Protein AF-A0A7S4JTQ9-F1 (afdb_monomer_lite)

Foldseek 3Di:
DDDDDDPVDQDDDPVVVVVVCVVVVVVVVVVVVVVVLVVVLCVLLPDQEEEEALVDPSNVSSQVSNCVVVVDHGHYHHPYDDHDDLQLDDPPCNSCPPPPDPPDDPPPPPDSPD

Sequence (114 aa):
MNRSSNAQGAPQLWDDVVHERVLSGRTAETHREVQLATVDMHLLSLCDVFVGKFTSNFFRTAYAVHAARCDCAAPFVSLDAPWCSDYGMRAGSNYRFPVRDSSTEIPNDNKFWC

pLDDT: mean 75.86, std 19.12, range [38.22, 97.69]

Structure (mmCIF, N/CA/C/O backbone):
data_AF-A0A7S4JTQ9-F1
#
_entry.id   AF-A0A7S4JTQ9-F1
#
loop_
_atom_site.group_PDB
_atom_site.id
_atom_site.type_symbol
_atom_site.label_atom_id
_atom_site.label_alt_id
_atom_site.label_comp_id
_atom_site.label_asym_id
_atom_site.label_entity_id
_atom_site.label_seq_id
_atom_site.pdbx_PDB_ins_code
_atom_site.Cartn_x
_atom_site.Cartn_y
_atom_site.Cartn_z
_atom_site.occupancy
_atom_site.B_iso_or_equiv
_atom_site.auth_seq_id
_atom_site.auth_comp_id
_atom_site.auth_asym_id
_atom_site.auth_atom_id
_atom_site.pdbx_PDB_model_num
ATOM 1 N N . MET A 1 1 ? -4.100 0.976 37.063 1.00 38.22 1 MET A N 1
ATOM 2 C CA . MET A 1 1 ? -2.754 1.211 36.497 1.00 38.22 1 MET A CA 1
ATOM 3 C C . MET A 1 1 ? -2.896 2.257 35.401 1.00 38.22 1 MET A C 1
ATOM 5 O O . MET A 1 1 ? -3.447 1.943 34.358 1.00 38.22 1 MET A O 1
ATOM 9 N N . ASN A 1 2 ? -2.502 3.503 35.672 1.00 41.06 2 ASN A N 1
ATOM 10 C CA . ASN A 1 2 ? -2.539 4.605 34.705 1.00 41.06 2 ASN A CA 1
ATOM 11 C C . ASN A 1 2 ? -1.315 4.504 33.789 1.00 41.06 2 ASN A C 1
ATOM 13 O O . ASN A 1 2 ? -0.211 4.813 34.235 1.00 41.06 2 ASN A O 1
ATOM 17 N N . ARG A 1 3 ? -1.487 4.083 32.529 1.00 48.41 3 ARG A N 1
ATOM 18 C CA . ARG A 1 3 ? -0.489 4.376 31.492 1.00 48.41 3 ARG A CA 1
ATOM 19 C C . ARG A 1 3 ? -0.729 5.807 31.028 1.00 48.41 3 ARG A C 1
ATOM 21 O O . ARG A 1 3 ? -1.790 6.140 30.514 1.00 48.41 3 ARG A O 1
ATOM 28 N N . SER A 1 4 ? 0.251 6.643 31.339 1.00 45.72 4 SER A N 1
ATOM 29 C CA . SER A 1 4 ? 0.343 8.056 31.007 1.00 45.72 4 SER A CA 1
ATOM 30 C C . SER A 1 4 ? 0.001 8.329 29.547 1.00 45.72 4 SER A C 1
ATOM 32 O O . SER A 1 4 ? 0.501 7.648 28.654 1.00 45.72 4 SER A O 1
ATOM 34 N N . SER A 1 5 ? -0.805 9.371 29.355 1.00 46.56 5 SER A N 1
ATOM 35 C CA . SER A 1 5 ? -0.938 10.179 28.143 1.00 46.56 5 SER A CA 1
ATOM 36 C C . SER A 1 5 ? 0.255 10.047 27.196 1.00 46.56 5 SER A C 1
ATOM 38 O O . SER A 1 5 ? 1.372 10.419 27.566 1.00 46.56 5 SER A O 1
ATOM 40 N N . ASN A 1 6 ? -0.005 9.561 25.979 1.00 48.09 6 ASN A N 1
ATOM 41 C CA . ASN A 1 6 ? 0.923 9.652 24.858 1.00 48.09 6 ASN A CA 1
ATOM 42 C C . ASN A 1 6 ? 1.483 11.076 24.802 1.00 48.09 6 ASN A C 1
ATOM 44 O O . ASN A 1 6 ? 0.740 12.035 24.579 1.00 48.09 6 ASN A O 1
ATOM 48 N N . ALA A 1 7 ? 2.791 11.211 25.025 1.00 50.88 7 ALA A N 1
ATOM 49 C CA . ALA A 1 7 ? 3.508 12.417 24.654 1.00 50.88 7 ALA A CA 1
ATOM 50 C C . ALA A 1 7 ? 3.199 12.669 23.173 1.00 50.88 7 ALA A C 1
ATOM 52 O O . ALA A 1 7 ? 3.339 11.762 22.351 1.00 50.88 7 ALA A O 1
ATOM 53 N N . GLN A 1 8 ? 2.689 13.858 22.857 1.00 44.44 8 GLN A N 1
ATOM 54 C CA . GLN A 1 8 ? 2.280 14.249 21.510 1.00 44.44 8 GLN A CA 1
ATOM 55 C C . GLN A 1 8 ? 3.445 14.012 20.534 1.00 44.44 8 GLN A C 1
ATOM 57 O O . GLN A 1 8 ? 4.388 14.796 20.489 1.00 44.44 8 GLN A O 1
ATOM 62 N N . GLY A 1 9 ? 3.400 12.899 19.792 1.00 52.38 9 GLY A N 1
ATOM 63 C CA . GLY A 1 9 ? 4.433 12.503 18.829 1.00 52.38 9 GLY A CA 1
ATOM 64 C C . GLY A 1 9 ? 5.132 11.160 19.079 1.00 52.38 9 GLY A C 1
ATOM 65 O O . GLY A 1 9 ? 5.911 10.752 18.223 1.00 52.38 9 GLY A O 1
ATOM 66 N N . ALA A 1 10 ? 4.872 10.452 20.184 1.00 57.28 10 ALA A N 1
ATOM 67 C CA . ALA A 1 10 ? 5.393 9.092 20.351 1.00 57.28 10 ALA A CA 1
ATOM 68 C C . ALA A 1 10 ? 4.668 8.111 19.401 1.00 57.28 10 ALA A C 1
ATOM 70 O O . ALA A 1 10 ? 3.437 8.171 19.306 1.00 57.28 10 ALA A O 1
ATOM 71 N N . PRO A 1 11 ? 5.388 7.214 18.696 1.00 56.19 11 PRO A N 1
ATOM 72 C CA . PRO A 1 11 ? 4.755 6.197 17.866 1.00 56.19 11 PRO A CA 1
ATOM 73 C C . PRO A 1 11 ? 3.908 5.282 18.752 1.00 56.19 11 PRO A C 1
ATOM 75 O O . PRO A 1 11 ? 4.409 4.694 19.711 1.00 56.19 11 PRO A O 1
ATOM 78 N N . GLN A 1 12 ? 2.618 5.175 18.443 1.00 67.06 12 GLN A N 1
ATOM 79 C CA . GLN A 1 12 ? 1.725 4.279 19.165 1.00 67.06 12 GLN A CA 1
ATOM 80 C C . GLN A 1 12 ? 2.066 2.837 18.782 1.00 67.06 12 GLN A C 1
ATOM 82 O O . GLN A 1 12 ? 2.108 2.498 17.597 1.00 67.06 12 GLN A O 1
ATOM 87 N N . LEU A 1 13 ? 2.331 1.992 19.779 1.00 77.62 13 LEU A N 1
ATOM 88 C CA . LEU A 1 13 ? 2.565 0.574 19.535 1.00 77.62 13 LEU A CA 1
ATOM 89 C C . LEU A 1 13 ? 1.279 -0.056 18.998 1.00 77.62 13 LEU A C 1
ATOM 91 O O . LEU A 1 13 ? 0.187 0.198 19.508 1.00 77.62 13 LEU A O 1
ATOM 95 N N . TRP A 1 14 ? 1.416 -0.892 17.970 1.00 73.69 14 TRP A N 1
ATOM 96 C CA . TRP A 1 14 ? 0.277 -1.571 17.354 1.00 73.69 14 TRP A CA 1
ATOM 97 C C . TRP A 1 14 ? -0.526 -2.389 18.373 1.00 73.69 14 TRP A C 1
ATOM 99 O O . TRP A 1 14 ? -1.754 -2.340 18.369 1.00 73.69 14 TRP A O 1
ATOM 109 N N . ASP A 1 15 ? 0.162 -3.056 19.301 1.00 76.25 15 ASP A N 1
ATOM 110 C CA . ASP A 1 15 ? -0.470 -3.851 20.356 1.00 76.25 15 ASP A CA 1
ATOM 111 C C . ASP A 1 15 ? -1.382 -3.009 21.257 1.00 76.25 15 ASP A C 1
ATOM 113 O O . ASP A 1 15 ? -2.459 -3.470 21.635 1.00 76.25 15 ASP A O 1
ATOM 117 N N . ASP A 1 16 ? -1.008 -1.757 21.546 1.00 82.00 16 ASP A N 1
ATOM 118 C CA . ASP A 1 16 ? -1.840 -0.853 22.344 1.00 82.00 16 ASP A CA 1
ATOM 119 C C . ASP A 1 16 ? -3.108 -0.449 21.568 1.00 82.00 16 ASP A C 1
ATOM 121 O O . ASP A 1 16 ? -4.200 -0.452 22.135 1.00 82.00 16 ASP A O 1
ATOM 125 N N . VAL A 1 17 ? -2.993 -0.173 20.260 1.00 81.62 17 VAL A N 1
ATOM 126 C CA . VAL A 1 17 ? -4.144 0.140 19.386 1.00 81.62 17 VAL A CA 1
ATOM 127 C C . VAL A 1 17 ? -5.109 -1.042 19.306 1.00 81.62 17 VAL A C 1
ATOM 129 O O . VAL A 1 17 ? -6.326 -0.874 19.407 1.00 81.62 17 VAL A O 1
ATOM 132 N N . VAL A 1 18 ? -4.577 -2.253 19.119 1.00 81.38 18 VAL A N 1
ATOM 133 C CA . VAL A 1 18 ? -5.380 -3.480 19.061 1.00 81.38 18 VAL A CA 1
ATOM 134 C C . VAL A 1 18 ? -6.078 -3.713 20.396 1.00 81.38 18 VAL A C 1
ATOM 136 O O . VAL A 1 18 ? -7.283 -3.969 20.418 1.00 81.38 18 VAL A O 1
ATOM 139 N N . HIS A 1 19 ? -5.354 -3.577 21.508 1.00 85.62 19 HIS A N 1
ATOM 140 C CA . HIS A 1 19 ? -5.919 -3.742 22.842 1.00 85.62 19 HIS A CA 1
ATOM 141 C C . HIS A 1 19 ? -7.053 -2.742 23.108 1.00 85.62 19 HIS A C 1
ATOM 143 O O . HIS A 1 19 ? -8.128 -3.137 23.558 1.00 85.62 19 HIS A O 1
ATOM 149 N N . GLU A 1 20 ? -6.867 -1.469 22.753 1.00 87.50 20 GLU A N 1
ATOM 150 C CA . GLU A 1 20 ? -7.893 -0.428 22.876 1.00 87.50 20 GLU A CA 1
ATOM 151 C C . GLU A 1 20 ? -9.140 -0.737 22.031 1.00 87.50 20 GLU A C 1
ATOM 153 O O . GLU A 1 20 ? -10.272 -0.611 22.508 1.00 87.50 20 GLU A O 1
ATOM 158 N N . ARG A 1 21 ? -8.965 -1.197 20.786 1.00 85.00 21 ARG A N 1
ATOM 159 C CA . ARG A 1 21 ? -10.085 -1.582 19.906 1.00 85.00 21 ARG A CA 1
ATOM 160 C C . ARG A 1 21 ? -10.872 -2.780 20.442 1.00 85.00 21 ARG A C 1
ATOM 162 O O . ARG A 1 21 ? -12.094 -2.821 20.292 1.00 85.00 21 ARG A O 1
ATOM 169 N N . VAL A 1 22 ? -10.197 -3.727 21.093 1.00 88.69 22 VAL A N 1
ATOM 170 C CA . VAL A 1 22 ? -10.851 -4.853 21.776 1.00 88.69 22 VAL A CA 1
ATOM 171 C C . VAL A 1 22 ? -11.631 -4.364 22.995 1.00 88.69 22 VAL A C 1
ATOM 173 O O . VAL A 1 22 ? -12.815 -4.672 23.117 1.00 88.69 22 VAL A O 1
ATOM 176 N N . LEU A 1 23 ? -11.006 -3.563 23.865 1.00 91.94 23 LEU A N 1
ATOM 177 C CA . LEU A 1 23 ? -11.646 -3.041 25.078 1.00 91.94 23 LEU A CA 1
ATOM 178 C C . LEU A 1 23 ? -12.837 -2.118 24.783 1.00 91.94 23 LEU A C 1
ATOM 180 O O . LEU A 1 23 ? -13.809 -2.111 25.532 1.00 91.94 23 LEU A O 1
ATOM 184 N N . SER A 1 24 ? -12.786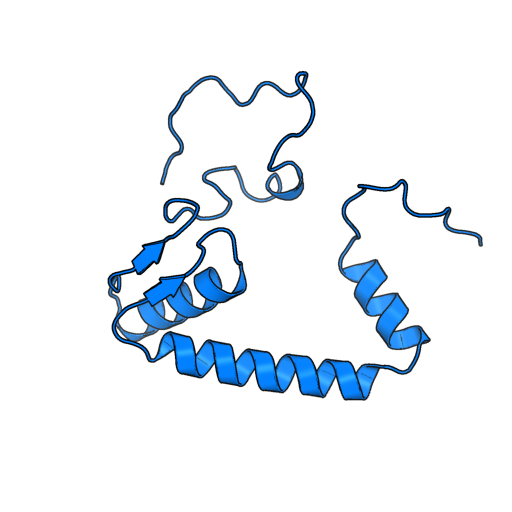 -1.365 23.684 1.00 91.44 24 SER A N 1
ATOM 185 C CA . SER A 1 24 ? -13.877 -0.487 23.237 1.00 91.44 24 SER A CA 1
ATOM 186 C C . SER A 1 24 ? -15.013 -1.218 22.511 1.00 91.44 24 SER A C 1
ATOM 188 O O . SER A 1 24 ? -15.980 -0.580 22.100 1.00 91.44 24 SER A O 1
ATOM 190 N N . GLY A 1 25 ? -14.925 -2.542 22.331 1.00 91.81 25 GLY A N 1
ATOM 191 C CA . GLY A 1 25 ? -15.967 -3.329 21.664 1.00 91.81 25 GLY A CA 1
ATOM 192 C C . GLY A 1 25 ? -16.075 -3.084 20.153 1.00 91.81 25 GLY A C 1
ATOM 193 O O . GLY A 1 25 ? -17.067 -3.472 19.539 1.00 91.81 25 GLY A O 1
ATOM 194 N N . ARG A 1 26 ? -15.061 -2.476 19.522 1.00 90.12 26 ARG A N 1
ATOM 195 C CA . ARG A 1 26 ? -15.040 -2.133 18.084 1.00 90.12 26 ARG A CA 1
ATOM 196 C C . ARG A 1 26 ? -14.481 -3.2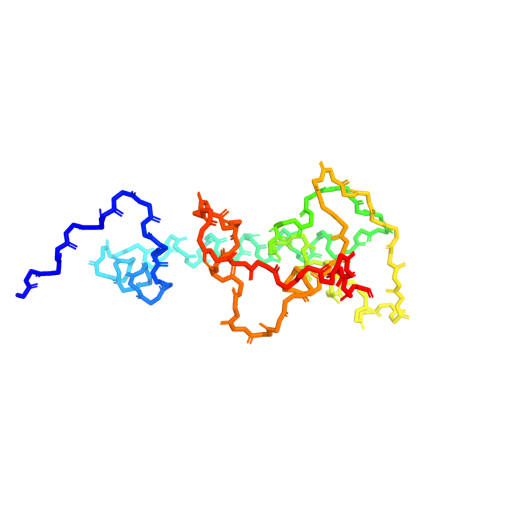51 17.198 1.00 90.12 26 ARG A C 1
ATOM 198 O O . ARG A 1 26 ? -14.018 -3.011 16.080 1.00 90.12 26 ARG A O 1
ATOM 205 N N . THR A 1 27 ? -14.498 -4.491 17.678 1.00 89.69 27 THR A N 1
ATOM 206 C CA . THR A 1 27 ? -13.913 -5.644 16.975 1.00 89.69 27 THR A CA 1
ATOM 207 C C . THR A 1 27 ? -14.618 -5.925 15.650 1.00 89.69 27 THR A C 1
ATOM 209 O O . THR A 1 27 ? -13.951 -6.084 14.633 1.00 89.69 27 THR A O 1
ATOM 212 N N . ALA A 1 28 ? -15.954 -5.898 15.622 1.00 91.06 28 ALA A N 1
ATOM 213 C CA . ALA A 1 28 ? -16.736 -6.140 14.406 1.00 91.06 28 ALA A CA 1
ATOM 214 C C . ALA A 1 28 ? -16.487 -5.080 13.315 1.00 91.06 28 ALA A C 1
ATOM 216 O O . ALA A 1 28 ? -16.334 -5.414 12.141 1.00 91.06 28 ALA A O 1
ATOM 217 N N . GLU A 1 29 ? -16.397 -3.808 13.707 1.00 90.69 29 GLU A N 1
ATOM 218 C CA . GLU A 1 29 ? -16.048 -2.705 12.805 1.00 90.69 29 GLU A CA 1
ATOM 219 C C . GLU A 1 29 ? -14.626 -2.879 12.263 1.00 90.69 29 GLU A C 1
ATOM 221 O O . GLU A 1 29 ? -14.420 -2.842 11.055 1.00 90.69 29 GLU A O 1
ATOM 226 N N . THR A 1 30 ? -13.666 -3.187 13.140 1.00 90.06 30 THR A N 1
ATOM 227 C CA . THR A 1 30 ? -12.273 -3.449 12.752 1.00 90.06 30 THR A CA 1
ATOM 228 C C . THR A 1 30 ? -12.171 -4.618 11.772 1.00 90.06 30 THR A C 1
ATOM 230 O O . THR A 1 30 ? -11.450 -4.530 10.784 1.00 90.06 30 THR A O 1
ATOM 233 N N . HIS A 1 31 ? -12.921 -5.701 11.991 1.00 91.00 31 HIS A N 1
ATOM 234 C CA . HIS A 1 31 ? -12.967 -6.831 11.060 1.00 91.00 31 HIS A CA 1
ATOM 235 C C . HIS A 1 31 ? -13.488 -6.404 9.686 1.00 91.00 31 HIS A C 1
ATOM 237 O O . HIS A 1 31 ? -12.903 -6.775 8.671 1.00 91.00 31 HIS A O 1
ATOM 243 N N . ARG A 1 32 ? -14.553 -5.596 9.647 1.00 94.88 32 ARG A N 1
ATOM 244 C CA . ARG A 1 32 ? -15.101 -5.063 8.396 1.00 94.88 32 ARG A CA 1
ATOM 245 C C . ARG A 1 32 ? -14.095 -4.159 7.679 1.00 94.88 32 ARG A C 1
ATOM 247 O O . ARG A 1 32 ? -13.917 -4.304 6.474 1.00 94.88 32 ARG A O 1
ATOM 254 N N . GLU A 1 33 ? -13.430 -3.256 8.398 1.00 93.44 33 GLU A N 1
ATOM 255 C CA . GLU A 1 33 ? -12.388 -2.378 7.844 1.00 93.44 33 GLU A CA 1
ATOM 256 C C . GLU A 1 33 ? -11.237 -3.189 7.242 1.00 93.44 33 GLU A C 1
ATOM 258 O O . GLU A 1 33 ? -10.831 -2.936 6.110 1.00 93.44 33 GLU A O 1
ATOM 263 N N . VAL A 1 34 ? -10.750 -4.205 7.960 1.00 92.00 34 VAL A N 1
ATOM 264 C CA . VAL A 1 34 ? -9.677 -5.087 7.482 1.00 92.00 34 VAL A CA 1
ATOM 265 C C . VAL A 1 34 ? -10.119 -5.882 6.255 1.00 92.00 34 VAL A C 1
ATOM 267 O O . VAL A 1 34 ? -9.347 -6.006 5.306 1.00 92.00 34 VAL A O 1
ATOM 270 N N . GLN A 1 35 ? -11.352 -6.397 6.234 1.00 95.81 35 GLN A N 1
ATOM 271 C CA . GLN A 1 35 ? -11.895 -7.108 5.073 1.00 95.81 35 GLN A CA 1
ATOM 272 C C . GLN A 1 35 ? -11.948 -6.210 3.834 1.00 95.81 35 GLN A C 1
ATOM 274 O O . GLN A 1 35 ? -11.468 -6.615 2.778 1.00 95.81 35 GLN A O 1
ATOM 279 N N . LEU A 1 36 ? -12.469 -4.987 3.966 1.00 97.38 36 LEU A N 1
ATOM 280 C CA . LEU A 1 36 ? -12.520 -4.022 2.865 1.00 97.38 36 LEU A CA 1
ATOM 281 C C . LEU A 1 36 ? -11.114 -3.634 2.397 1.00 97.38 36 LEU A C 1
ATOM 283 O O . LEU A 1 36 ? -10.821 -3.744 1.213 1.00 97.38 36 LEU A O 1
ATOM 287 N N . ALA A 1 37 ? -10.210 -3.309 3.325 1.00 94.56 37 ALA A N 1
ATOM 288 C CA . ALA A 1 37 ? -8.821 -2.994 3.000 1.00 94.56 37 ALA A CA 1
ATOM 289 C C . ALA A 1 37 ? -8.103 -4.164 2.302 1.00 94.56 37 ALA A C 1
ATOM 291 O O . ALA A 1 37 ? -7.284 -3.946 1.412 1.00 94.56 37 ALA A O 1
ATOM 292 N N . THR A 1 38 ? -8.415 -5.410 2.671 1.00 96.12 38 THR A N 1
ATOM 293 C CA . THR A 1 38 ? -7.862 -6.606 2.017 1.00 96.12 38 THR A CA 1
ATOM 294 C C . THR A 1 38 ? -8.376 -6.745 0.587 1.00 96.12 38 THR A C 1
ATOM 296 O O . THR A 1 38 ? -7.590 -7.042 -0.310 1.00 96.12 38 THR A O 1
ATOM 299 N N . VAL A 1 39 ? -9.672 -6.505 0.360 1.00 97.69 39 VAL A N 1
ATOM 300 C CA . VAL A 1 39 ? -10.259 -6.495 -0.989 1.00 97.69 39 VAL A CA 1
ATOM 301 C C . VAL A 1 39 ? -9.627 -5.394 -1.837 1.00 97.69 39 VAL A C 1
ATOM 303 O O . VAL A 1 39 ? -9.174 -5.679 -2.941 1.00 97.69 39 VAL A O 1
ATOM 306 N N . ASP A 1 40 ? -9.514 -4.175 -1.311 1.00 97.19 40 ASP A N 1
ATOM 307 C CA . ASP A 1 40 ? -8.904 -3.045 -2.016 1.00 97.19 40 ASP A CA 1
ATOM 308 C C . ASP A 1 40 ? -7.430 -3.315 -2.352 1.00 97.19 40 ASP A C 1
ATOM 310 O O . ASP A 1 40 ? -6.987 -3.062 -3.472 1.00 97.19 40 ASP A O 1
ATOM 314 N N . MET A 1 41 ? -6.670 -3.886 -1.411 1.00 96.25 41 MET A N 1
ATOM 315 C CA . MET A 1 41 ? -5.269 -4.262 -1.625 1.00 96.25 41 MET A CA 1
ATOM 316 C C . MET A 1 41 ? -5.151 -5.340 -2.702 1.00 96.25 41 MET A C 1
ATOM 318 O O . MET A 1 41 ? -4.296 -5.243 -3.583 1.00 96.25 41 MET A O 1
ATOM 322 N N . HIS A 1 42 ? -6.035 -6.341 -2.662 1.00 96.38 42 HIS A N 1
ATOM 323 C CA . HIS A 1 42 ? -6.072 -7.391 -3.667 1.00 96.38 42 HIS A CA 1
ATOM 324 C C . HIS A 1 42 ? -6.377 -6.817 -5.048 1.00 96.38 42 HIS A C 1
ATOM 326 O O . HIS A 1 42 ? -5.606 -7.061 -5.969 1.00 96.38 42 HIS A O 1
ATOM 332 N N . LEU A 1 43 ? -7.429 -6.008 -5.190 1.00 97.12 43 LEU A N 1
ATOM 333 C CA . LEU A 1 43 ? -7.769 -5.356 -6.456 1.00 97.12 43 LEU A CA 1
ATOM 334 C C . LEU A 1 43 ? -6.616 -4.493 -6.978 1.00 97.12 43 LEU A C 1
ATOM 336 O O . LEU A 1 43 ? -6.292 -4.567 -8.159 1.00 97.12 43 LEU A O 1
ATOM 340 N N . LEU A 1 44 ? -5.944 -3.744 -6.102 1.00 95.69 44 LEU A N 1
ATOM 341 C CA . LEU A 1 44 ? -4.781 -2.942 -6.472 1.00 95.69 44 LEU A CA 1
ATOM 342 C C . LEU A 1 44 ? -3.612 -3.815 -6.960 1.00 95.69 44 LEU A C 1
ATOM 344 O O . LEU A 1 44 ? -2.944 -3.459 -7.924 1.00 95.69 44 LEU A O 1
ATOM 348 N N . SER A 1 45 ? -3.386 -4.984 -6.349 1.00 95.94 45 SER A N 1
ATOM 349 C CA . SER A 1 45 ? -2.365 -5.942 -6.806 1.00 95.94 45 SER A CA 1
ATOM 350 C C . SER A 1 45 ? -2.661 -6.561 -8.178 1.00 95.94 45 SER A C 1
ATOM 352 O O . SER A 1 45 ? -1.764 -7.115 -8.810 1.00 95.94 45 SER A O 1
ATOM 354 N N . LEU A 1 46 ? -3.906 -6.473 -8.659 1.00 95.94 46 LEU A N 1
ATOM 355 C CA . LEU A 1 46 ? -4.289 -6.940 -9.993 1.00 95.94 46 LEU A CA 1
ATOM 356 C C . LEU A 1 46 ? -3.980 -5.920 -11.095 1.00 95.94 46 LEU A C 1
ATOM 358 O O . LEU A 1 46 ? -4.084 -6.271 -12.266 1.00 95.94 46 LEU A O 1
ATOM 362 N N . CYS A 1 47 ? -3.638 -4.679 -10.747 1.00 95.06 47 CYS A N 1
ATOM 363 C CA . CYS A 1 47 ? -3.334 -3.639 -11.723 1.00 95.06 47 CYS A CA 1
ATOM 364 C C . CYS A 1 47 ? -1.985 -3.883 -12.415 1.00 95.06 47 CYS A C 1
ATOM 366 O O . CYS A 1 47 ? -1.033 -4.344 -11.790 1.00 95.06 47 CYS A O 1
ATOM 368 N N . ASP A 1 48 ? -1.887 -3.504 -13.691 1.00 94.75 48 ASP A N 1
ATOM 369 C CA . ASP A 1 48 ? -0.643 -3.596 -14.472 1.00 94.75 48 ASP A CA 1
ATOM 370 C C . ASP A 1 48 ? 0.343 -2.456 -14.169 1.00 94.75 48 ASP A C 1
ATOM 372 O O . ASP A 1 48 ? 1.545 -2.579 -14.393 1.00 94.75 48 ASP A O 1
ATOM 376 N N . VAL A 1 49 ? -0.170 -1.321 -13.686 1.00 93.06 49 VAL A N 1
ATOM 377 C CA . VAL A 1 49 ? 0.602 -0.113 -13.372 1.00 93.06 49 VAL A CA 1
ATOM 378 C C . VAL A 1 49 ? 0.109 0.473 -12.058 1.00 93.06 49 VAL A C 1
ATOM 380 O O . VAL A 1 49 ? -1.094 0.524 -11.797 1.00 93.06 49 VAL A O 1
ATOM 383 N N . PHE A 1 50 ? 1.043 0.970 -11.254 1.00 94.12 50 PHE A N 1
ATOM 384 C CA . PHE A 1 50 ? 0.765 1.574 -9.959 1.00 94.12 50 PHE A CA 1
ATOM 385 C C . PHE A 1 50 ? 1.102 3.065 -9.971 1.00 94.12 50 PHE A C 1
ATOM 387 O O . PHE A 1 50 ? 2.159 3.479 -10.447 1.00 94.12 50 PHE A O 1
ATOM 394 N N . VAL A 1 51 ? 0.223 3.878 -9.388 1.00 94.88 51 VAL A N 1
ATOM 395 C CA . VAL A 1 51 ? 0.485 5.293 -9.101 1.00 94.88 51 VAL A CA 1
ATOM 396 C C . VAL A 1 51 ? 0.097 5.547 -7.655 1.00 94.88 51 VAL A C 1
ATOM 398 O O . VAL A 1 51 ? -1.048 5.313 -7.271 1.00 94.88 51 VAL A O 1
ATOM 401 N N . GLY A 1 52 ? 1.040 5.998 -6.832 1.00 91.50 52 GLY A N 1
ATOM 402 C CA . GLY A 1 52 ? 0.775 6.131 -5.406 1.00 91.50 52 GLY A CA 1
ATOM 403 C C . GLY A 1 52 ? 1.950 6.645 -4.597 1.00 91.50 52 GLY A C 1
ATOM 404 O O . GLY A 1 52 ? 2.783 7.404 -5.080 1.00 91.50 52 GLY A O 1
ATOM 405 N N . LYS A 1 53 ? 1.983 6.249 -3.328 1.00 89.19 53 LYS A N 1
ATOM 406 C CA . LYS A 1 53 ? 3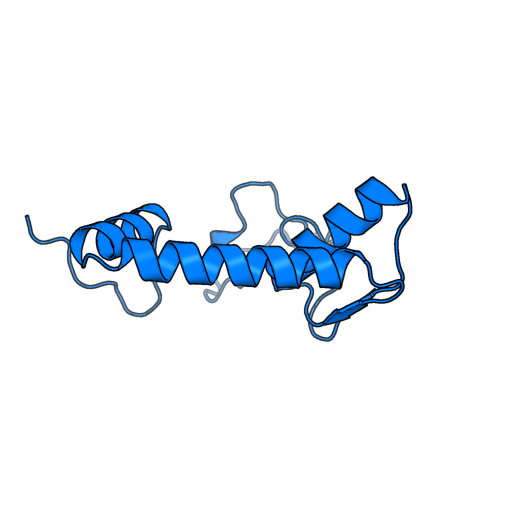.002 6.667 -2.364 1.00 89.19 53 LYS A CA 1
ATOM 407 C C . LYS A 1 53 ? 3.756 5.455 -1.864 1.00 89.19 53 LYS A C 1
ATOM 409 O O . LYS A 1 53 ? 3.156 4.613 -1.193 1.00 89.19 53 LYS A O 1
ATOM 414 N N . PHE A 1 54 ? 5.053 5.373 -2.139 1.00 84.25 54 PHE A N 1
ATOM 415 C CA . PHE A 1 54 ? 5.854 4.269 -1.624 1.00 84.25 54 PHE A CA 1
ATOM 416 C C . PHE A 1 54 ? 6.103 4.359 -0.129 1.00 84.25 54 PHE A C 1
ATOM 418 O O . PHE A 1 54 ? 6.433 3.333 0.452 1.00 84.25 54 PHE A O 1
ATOM 425 N N . THR A 1 55 ? 5.875 5.503 0.528 1.00 81.25 55 THR A N 1
ATOM 426 C CA . THR A 1 55 ? 5.850 5.559 2.003 1.00 81.25 55 THR A CA 1
ATOM 427 C C . THR A 1 55 ? 4.668 4.785 2.606 1.00 81.25 55 THR A C 1
ATOM 429 O O . THR A 1 55 ? 4.719 4.398 3.777 1.00 81.25 55 THR A O 1
ATOM 432 N N . SER A 1 56 ? 3.623 4.499 1.817 1.00 86.19 56 SER A N 1
ATOM 433 C CA . SER A 1 56 ? 2.454 3.737 2.254 1.00 86.19 56 SER A CA 1
ATOM 434 C C . SER A 1 56 ? 2.732 2.236 2.257 1.00 86.19 56 SER A C 1
ATOM 436 O O . SER A 1 56 ? 2.955 1.626 1.209 1.00 86.19 56 SER A O 1
ATOM 438 N N . ASN A 1 57 ? 2.613 1.608 3.432 1.00 85.75 57 ASN A N 1
ATOM 439 C CA . ASN A 1 57 ? 2.638 0.146 3.553 1.00 85.75 57 ASN A CA 1
ATOM 440 C C . ASN A 1 57 ? 1.580 -0.524 2.671 1.00 85.75 57 ASN A C 1
ATOM 442 O O . ASN A 1 57 ? 1.826 -1.601 2.147 1.00 85.75 57 ASN A O 1
ATOM 446 N N . PHE A 1 58 ? 0.435 0.125 2.460 1.00 91.19 58 PHE A N 1
ATOM 447 C CA . PHE A 1 58 ? -0.651 -0.427 1.658 1.00 91.19 58 PHE A CA 1
ATOM 448 C C . PHE A 1 58 ? -0.246 -0.628 0.188 1.00 91.19 58 PHE A C 1
ATOM 450 O O . PHE A 1 58 ? -0.391 -1.724 -0.350 1.00 91.19 58 PHE A O 1
ATOM 457 N N . PHE A 1 59 ? 0.344 0.401 -0.435 1.00 91.81 59 PHE A N 1
ATOM 458 C CA . PHE A 1 59 ? 0.864 0.310 -1.806 1.00 91.81 59 PHE A CA 1
ATOM 459 C C . PHE A 1 59 ? 2.051 -0.648 -1.899 1.00 91.81 59 PHE A C 1
ATOM 461 O O . PHE A 1 59 ? 2.150 -1.392 -2.874 1.00 91.81 59 PHE A O 1
ATOM 468 N N . ARG A 1 60 ? 2.924 -0.674 -0.880 1.00 89.44 60 ARG A N 1
ATOM 469 C CA . ARG A 1 60 ? 4.057 -1.607 -0.850 1.00 89.44 60 ARG A CA 1
ATOM 470 C C . ARG A 1 60 ? 3.614 -3.065 -0.815 1.00 89.44 60 ARG A C 1
ATOM 472 O O . ARG A 1 60 ? 4.150 -3.876 -1.564 1.00 89.44 60 ARG A O 1
ATOM 479 N N . THR A 1 61 ? 2.613 -3.384 -0.001 1.00 91.69 61 THR A N 1
ATOM 480 C CA . THR A 1 61 ? 2.050 -4.734 0.071 1.00 91.69 61 THR A CA 1
ATOM 481 C C . THR A 1 61 ? 1.386 -5.128 -1.245 1.00 91.69 61 THR A C 1
ATOM 483 O O . THR A 1 61 ? 1.679 -6.203 -1.758 1.00 91.69 61 THR A O 1
ATOM 486 N N . ALA A 1 62 ? 0.554 -4.260 -1.833 1.00 94.38 62 ALA A N 1
ATOM 487 C CA . ALA A 1 62 ? -0.095 -4.551 -3.115 1.00 94.38 62 ALA A CA 1
ATOM 488 C C . ALA A 1 62 ? 0.927 -4.811 -4.236 1.00 94.38 62 ALA A C 1
ATOM 490 O O . ALA A 1 62 ? 0.793 -5.776 -4.987 1.00 94.38 62 ALA A O 1
ATOM 491 N N . TYR A 1 63 ? 1.981 -3.991 -4.300 1.00 92.62 63 TYR A N 1
ATOM 492 C CA . TYR A 1 63 ? 3.070 -4.150 -5.260 1.00 92.62 63 TYR A CA 1
ATOM 493 C C . TYR A 1 63 ? 3.842 -5.463 -5.059 1.00 92.62 63 TYR A C 1
ATOM 495 O O . TYR A 1 63 ? 4.100 -6.182 -6.020 1.00 92.62 63 TYR A O 1
ATOM 503 N N . ALA A 1 64 ? 4.164 -5.820 -3.811 1.00 91.69 64 ALA A N 1
ATOM 504 C CA . ALA A 1 64 ? 4.842 -7.079 -3.502 1.00 91.69 64 ALA A CA 1
ATOM 505 C C . ALA A 1 64 ? 3.988 -8.308 -3.868 1.00 91.69 64 ALA A C 1
ATOM 507 O O . ALA A 1 64 ? 4.512 -9.283 -4.403 1.00 91.69 64 ALA A O 1
ATOM 508 N N . VAL A 1 65 ? 2.673 -8.254 -3.626 1.00 94.56 65 VAL A N 1
ATOM 509 C CA . VAL A 1 65 ? 1.734 -9.321 -4.013 1.00 94.56 65 VAL A CA 1
ATOM 510 C C . VAL A 1 65 ? 1.647 -9.457 -5.533 1.00 94.56 65 VAL A C 1
ATOM 512 O O . VAL A 1 65 ? 1.672 -10.577 -6.043 1.00 94.56 65 VAL A O 1
ATOM 515 N N . HIS A 1 66 ? 1.594 -8.339 -6.263 1.00 94.88 66 HIS A N 1
ATOM 516 C CA . HIS A 1 66 ? 1.653 -8.353 -7.724 1.00 94.88 66 HIS A CA 1
ATOM 517 C C . HIS A 1 66 ? 2.941 -9.022 -8.215 1.00 94.88 66 HIS A C 1
ATOM 519 O O . HIS A 1 66 ? 2.887 -9.963 -9.008 1.00 94.88 66 HIS A O 1
ATOM 525 N N . ALA A 1 67 ? 4.089 -8.581 -7.690 1.00 92.62 67 ALA A N 1
ATOM 526 C CA . ALA A 1 67 ? 5.391 -9.097 -8.087 1.00 92.62 67 ALA A CA 1
ATOM 527 C C . ALA A 1 67 ? 5.522 -10.603 -7.835 1.00 92.62 67 ALA A C 1
ATOM 529 O O . ALA A 1 67 ? 5.994 -11.331 -8.702 1.00 92.62 67 ALA A O 1
ATOM 530 N N . ALA A 1 68 ? 5.018 -11.091 -6.698 1.00 93.12 68 ALA A N 1
ATOM 531 C CA . ALA A 1 68 ? 4.994 -12.518 -6.385 1.00 93.12 68 ALA A CA 1
ATOM 532 C C . ALA A 1 68 ? 4.105 -13.336 -7.341 1.00 93.12 68 ALA A C 1
ATOM 534 O O . ALA A 1 68 ? 4.360 -14.517 -7.559 1.00 93.12 68 ALA A O 1
ATOM 535 N N . ARG A 1 69 ? 3.053 -12.731 -7.907 1.00 92.31 69 ARG A N 1
ATOM 536 C CA . ARG A 1 69 ? 2.140 -13.404 -8.840 1.00 92.31 69 ARG A CA 1
ATOM 537 C C . ARG A 1 69 ? 2.711 -13.500 -10.254 1.00 92.31 69 ARG A C 1
ATOM 539 O O . ARG A 1 69 ? 2.500 -14.520 -10.906 1.00 92.31 69 ARG A O 1
ATOM 546 N N . CYS A 1 70 ? 3.331 -12.435 -10.755 1.00 89.69 70 CYS A N 1
ATOM 547 C CA . CYS A 1 70 ? 3.838 -12.387 -12.130 1.00 89.69 70 CYS A CA 1
ATOM 548 C C . CYS A 1 70 ? 5.328 -12.730 -12.256 1.00 89.69 70 CYS A C 1
ATOM 550 O O . CYS A 1 70 ? 5.814 -12.815 -13.381 1.00 89.69 70 CYS A O 1
ATOM 552 N N . ASP A 1 71 ? 6.036 -12.891 -11.132 1.00 89.88 71 ASP A N 1
ATOM 553 C CA . ASP A 1 71 ? 7.503 -12.970 -11.068 1.00 89.88 71 ASP A CA 1
ATOM 554 C C . ASP A 1 71 ? 8.171 -11.789 -11.803 1.00 89.88 71 ASP A C 1
ATOM 556 O O . ASP A 1 71 ? 9.134 -11.927 -12.555 1.00 89.88 71 ASP A O 1
ATOM 560 N N . CYS A 1 72 ? 7.575 -10.600 -11.654 1.00 87.50 72 CYS A N 1
ATOM 561 C CA . CYS A 1 72 ? 7.902 -9.409 -12.429 1.00 87.50 72 CYS A CA 1
ATOM 562 C C . CYS A 1 72 ? 7.782 -8.127 -11.592 1.00 87.50 72 CYS A C 1
ATOM 564 O O . CYS A 1 72 ? 7.075 -8.072 -10.589 1.00 87.50 72 CYS A O 1
ATOM 566 N N . ALA A 1 73 ? 8.471 -7.066 -12.011 1.00 87.81 73 ALA A N 1
ATOM 567 C CA . ALA A 1 73 ? 8.352 -5.745 -11.402 1.00 87.81 73 ALA A CA 1
ATOM 568 C C . ALA A 1 73 ? 7.432 -4.867 -12.262 1.00 87.81 73 ALA A C 1
ATOM 570 O O . ALA A 1 73 ? 7.818 -4.451 -13.356 1.00 87.81 73 ALA A O 1
ATOM 571 N N . ALA A 1 74 ? 6.216 -4.595 -11.779 1.00 90.38 74 ALA A N 1
ATOM 572 C CA . ALA A 1 74 ? 5.296 -3.692 -12.463 1.00 90.38 74 ALA A CA 1
ATOM 573 C C . ALA A 1 74 ? 5.840 -2.252 -12.488 1.00 90.38 74 ALA A C 1
ATOM 575 O O . ALA A 1 74 ? 6.522 -1.822 -11.555 1.00 90.38 74 ALA A O 1
ATOM 576 N N . PRO A 1 75 ? 5.510 -1.444 -13.505 1.00 92.19 75 PRO A N 1
ATOM 577 C CA . PRO A 1 75 ? 5.775 -0.015 -13.453 1.00 92.19 75 PRO A CA 1
ATOM 578 C C . PRO A 1 75 ? 5.062 0.639 -12.259 1.00 92.19 75 PRO A C 1
ATOM 580 O O . PRO A 1 75 ? 3.846 0.506 -12.093 1.00 92.19 75 PRO A O 1
ATOM 583 N N . PHE A 1 76 ? 5.812 1.388 -11.446 1.00 92.25 76 PHE A N 1
ATOM 584 C CA . PHE A 1 76 ? 5.274 2.156 -10.324 1.00 92.25 76 PHE A CA 1
ATOM 585 C C . PHE A 1 76 ? 5.744 3.608 -10.391 1.00 92.25 76 PHE A C 1
ATOM 587 O O . PHE A 1 76 ? 6.942 3.891 -10.362 1.00 92.25 76 PHE A O 1
ATOM 594 N N . VAL A 1 77 ? 4.793 4.540 -10.409 1.00 92.88 77 VAL A N 1
ATOM 595 C CA . VAL A 1 77 ? 5.052 5.977 -10.280 1.00 92.88 77 VAL A CA 1
ATOM 596 C C . VAL A 1 77 ? 4.766 6.404 -8.846 1.00 92.88 77 VAL A C 1
ATOM 598 O O . VAL A 1 77 ? 3.613 6.486 -8.416 1.00 92.88 77 VAL A O 1
ATOM 601 N N . SER A 1 78 ? 5.834 6.667 -8.098 1.00 90.56 78 SER A N 1
ATOM 602 C CA . SER A 1 78 ? 5.736 7.126 -6.717 1.00 90.56 78 SER A CA 1
ATOM 603 C C . SER A 1 78 ? 5.771 8.641 -6.624 1.00 90.56 78 SER A C 1
ATOM 605 O O . SER A 1 78 ? 6.606 9.293 -7.245 1.00 90.56 78 SER A O 1
ATOM 607 N N . LEU A 1 79 ? 4.858 9.194 -5.831 1.00 89.62 79 LEU A N 1
ATOM 608 C CA . LEU A 1 79 ? 4.680 10.632 -5.645 1.00 89.62 79 LEU A CA 1
ATOM 609 C C . LEU A 1 79 ? 5.513 11.199 -4.485 1.00 89.62 79 LEU A C 1
ATOM 611 O O . LEU A 1 79 ? 5.447 12.401 -4.237 1.00 89.62 79 LEU A O 1
ATOM 615 N N . ASP A 1 80 ? 6.238 10.362 -3.737 1.00 81.94 80 ASP A N 1
ATOM 616 C CA . ASP A 1 80 ? 6.928 10.784 -2.511 1.00 81.94 80 ASP A CA 1
ATOM 617 C C . ASP A 1 80 ? 8.346 10.226 -2.322 1.00 81.94 80 ASP A C 1
ATOM 619 O O . ASP A 1 80 ? 9.251 10.983 -1.981 1.00 81.94 80 ASP A O 1
ATOM 623 N N . ALA A 1 81 ? 8.559 8.927 -2.529 1.00 78.00 81 ALA A N 1
ATOM 624 C CA . ALA A 1 81 ? 9.835 8.252 -2.293 1.00 78.00 81 ALA A CA 1
ATOM 625 C C . ALA A 1 81 ? 10.086 7.144 -3.331 1.00 78.00 81 ALA A C 1
ATOM 627 O O . ALA A 1 81 ? 9.117 6.597 -3.856 1.00 78.00 81 ALA A O 1
ATOM 628 N N . PRO A 1 82 ? 11.342 6.769 -3.633 1.00 77.31 82 PRO A N 1
ATOM 629 C CA . PRO A 1 82 ? 11.642 5.586 -4.448 1.00 77.31 82 PRO A CA 1
ATOM 630 C C . PRO A 1 82 ? 11.259 4.274 -3.731 1.00 77.31 82 PRO A C 1
ATOM 632 O O . PRO A 1 82 ? 11.060 4.258 -2.513 1.00 77.31 82 PRO A O 1
ATOM 635 N N . TRP A 1 83 ? 11.148 3.166 -4.481 1.00 72.50 83 TRP A N 1
ATOM 636 C CA . TRP A 1 83 ? 10.902 1.841 -3.893 1.00 72.50 83 TRP A CA 1
ATOM 637 C C . TRP A 1 83 ? 12.074 1.448 -3.005 1.00 72.50 83 TRP A C 1
ATOM 639 O O . TRP A 1 83 ? 13.205 1.409 -3.474 1.00 72.50 83 TRP A O 1
ATOM 649 N N . CYS A 1 84 ? 11.798 1.110 -1.749 1.00 68.81 84 CYS A N 1
ATOM 650 C CA . CYS A 1 84 ? 12.800 0.578 -0.841 1.00 68.81 84 CYS A CA 1
ATOM 651 C C . CYS A 1 84 ? 12.110 -0.248 0.251 1.00 68.81 84 CYS A C 1
ATOM 653 O O . CYS A 1 84 ? 11.149 0.221 0.872 1.00 68.81 84 CYS A O 1
ATOM 655 N N . SER A 1 85 ? 12.603 -1.458 0.522 1.00 67.06 85 SER A N 1
ATOM 656 C CA . SER A 1 85 ? 12.177 -2.196 1.714 1.00 67.06 85 SER A CA 1
ATOM 657 C C . SER A 1 85 ? 12.734 -1.482 2.942 1.00 67.06 85 SER A C 1
ATOM 659 O O . SER A 1 85 ? 13.937 -1.255 3.033 1.00 67.06 85 SER A O 1
ATOM 661 N N . ASP A 1 86 ? 11.861 -1.094 3.869 1.00 62.44 86 ASP A N 1
ATOM 662 C CA . ASP A 1 86 ? 12.243 -0.436 5.125 1.00 62.44 86 ASP A CA 1
ATOM 663 C C . ASP A 1 86 ? 13.056 0.867 4.954 1.00 62.44 86 ASP A C 1
ATOM 665 O O . ASP A 1 86 ? 13.909 1.193 5.775 1.00 62.44 86 ASP A O 1
ATOM 669 N N . TYR A 1 87 ? 12.806 1.625 3.875 1.00 59.97 87 TYR A N 1
ATOM 670 C CA . TYR A 1 87 ? 13.565 2.839 3.515 1.00 59.97 87 TYR A CA 1
ATOM 671 C C . TYR A 1 87 ? 15.074 2.601 3.322 1.00 59.97 87 TYR A C 1
ATOM 673 O O . TYR A 1 87 ? 15.873 3.513 3.519 1.00 59.97 87 TYR A O 1
ATOM 681 N N . GLY A 1 88 ? 15.481 1.373 2.977 1.00 59.53 88 GLY A N 1
ATOM 682 C CA . GLY A 1 88 ? 16.897 1.005 2.871 1.00 59.53 88 GLY A CA 1
ATOM 683 C C . GLY A 1 88 ? 17.594 0.927 4.233 1.00 59.53 88 GLY A C 1
ATOM 684 O O . GLY A 1 88 ? 18.819 0.829 4.301 1.00 59.53 88 GLY A O 1
ATOM 685 N N . MET A 1 89 ? 16.830 0.979 5.330 1.00 60.28 89 MET A N 1
ATOM 686 C CA . MET A 1 89 ? 17.344 0.786 6.678 1.00 60.28 89 MET A CA 1
ATOM 687 C C . MET A 1 89 ? 17.353 -0.698 7.045 1.00 60.28 89 MET A C 1
ATOM 689 O O . MET A 1 89 ? 16.609 -1.516 6.505 1.00 60.28 89 MET A O 1
ATOM 693 N N . ARG A 1 90 ? 18.214 -1.064 8.000 1.00 56.59 90 ARG A N 1
ATOM 694 C CA . ARG A 1 90 ? 18.191 -2.412 8.575 1.00 56.59 90 ARG A CA 1
ATOM 695 C C . ARG A 1 90 ? 16.848 -2.651 9.267 1.00 56.59 90 ARG A C 1
ATOM 697 O O . ARG A 1 90 ? 16.423 -1.818 10.073 1.00 56.59 90 ARG A O 1
ATOM 704 N N . ALA A 1 91 ? 16.257 -3.816 8.990 1.00 52.09 91 ALA A N 1
ATOM 705 C CA . ALA A 1 91 ? 15.004 -4.272 9.580 1.00 52.09 91 ALA A CA 1
ATOM 706 C C . ALA A 1 91 ? 14.967 -4.011 11.095 1.00 52.09 91 ALA A C 1
ATOM 708 O O . ALA A 1 91 ? 15.917 -4.327 11.814 1.00 52.09 91 ALA A O 1
ATOM 709 N N . GLY A 1 92 ? 13.870 -3.416 11.566 1.00 54.72 92 GLY A N 1
ATOM 710 C CA . GLY A 1 92 ? 13.688 -3.049 12.972 1.00 54.72 92 GLY A CA 1
ATOM 711 C C . GLY A 1 92 ? 14.203 -1.657 13.345 1.00 54.72 92 GLY A C 1
ATOM 712 O O . GLY A 1 92 ? 14.243 -1.349 14.529 1.00 54.72 92 GLY A O 1
ATOM 713 N N . SER A 1 93 ? 14.579 -0.809 12.378 1.00 55.09 93 SER A N 1
ATOM 714 C CA . SER A 1 93 ? 14.979 0.596 12.620 1.00 55.09 93 SER A CA 1
ATOM 715 C C . SER A 1 93 ? 14.015 1.632 12.022 1.00 55.09 93 SER A C 1
ATOM 717 O O . SER A 1 93 ? 14.170 2.830 12.248 1.00 55.09 93 SER A O 1
ATOM 719 N N . ASN A 1 94 ? 13.003 1.192 11.276 1.00 53.62 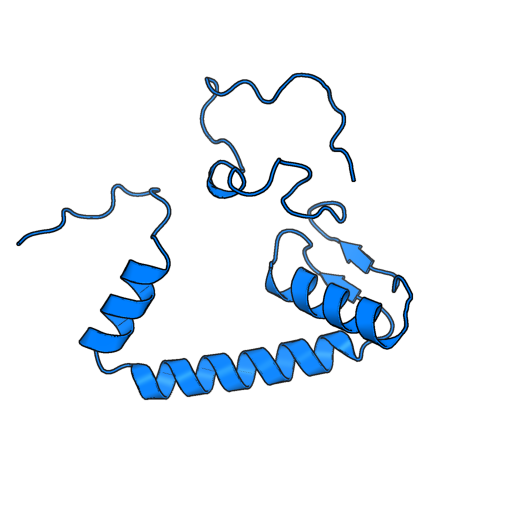94 ASN A N 1
ATOM 720 C CA . ASN A 1 94 ? 12.045 2.025 10.541 1.00 53.62 94 ASN A CA 1
ATOM 721 C C . ASN A 1 94 ? 11.196 2.986 11.372 1.00 53.62 94 ASN A C 1
ATOM 723 O O . ASN A 1 94 ? 10.862 4.063 10.885 1.00 53.62 94 ASN A O 1
ATOM 727 N N . TYR A 1 95 ? 10.902 2.653 12.628 1.00 57.72 95 TYR A N 1
ATOM 728 C CA . TYR A 1 95 ? 10.180 3.538 13.549 1.00 57.72 95 TYR A CA 1
ATOM 729 C C . TYR A 1 95 ? 10.926 4.850 13.852 1.00 57.72 95 TYR A C 1
ATOM 731 O O . TYR A 1 95 ? 10.344 5.768 14.425 1.00 57.72 95 TYR A O 1
ATOM 739 N N . ARG A 1 96 ? 12.215 4.946 13.494 1.00 54.12 96 ARG A N 1
ATOM 740 C CA . ARG A 1 96 ? 13.027 6.161 13.646 1.00 54.12 96 ARG A CA 1
ATOM 741 C C . ARG A 1 96 ? 12.903 7.122 12.460 1.00 54.12 96 ARG A C 1
ATOM 743 O O . ARG A 1 96 ? 13.437 8.220 12.542 1.00 54.12 96 ARG A O 1
ATOM 750 N N . PHE A 1 97 ? 12.226 6.738 11.374 1.00 50.69 97 PHE A N 1
ATOM 751 C CA . PHE A 1 97 ? 12.099 7.555 10.165 1.00 50.69 97 PHE A CA 1
ATOM 752 C C . PHE A 1 97 ? 10.711 8.218 10.044 1.00 50.69 97 PHE A C 1
ATOM 754 O O . PHE A 1 97 ? 9.704 7.555 10.294 1.00 50.69 97 PHE A O 1
ATOM 761 N N . PRO A 1 98 ? 10.618 9.479 9.579 1.00 49.47 98 PRO A N 1
ATOM 762 C CA . PRO A 1 98 ? 11.714 10.424 9.371 1.00 49.47 98 PRO A CA 1
ATOM 763 C C . PRO A 1 98 ? 12.256 10.921 10.718 1.00 49.47 98 PRO A C 1
ATOM 765 O O . PRO A 1 98 ? 11.487 11.306 11.601 1.00 49.47 98 PRO A O 1
ATOM 768 N N . VAL A 1 99 ? 13.582 10.914 10.876 1.00 56.84 99 VAL A N 1
ATOM 769 C CA . VAL A 1 99 ? 14.237 11.411 12.092 1.00 56.84 99 VAL A CA 1
ATOM 770 C C . VAL A 1 99 ? 13.942 12.909 12.188 1.00 56.84 99 VAL A C 1
ATOM 772 O O . VAL A 1 99 ? 14.395 13.694 11.358 1.00 56.84 99 VAL A O 1
ATOM 775 N N . ARG A 1 100 ? 13.142 13.312 13.178 1.00 46.44 100 ARG A N 1
ATOM 776 C CA . ARG A 1 100 ? 12.803 14.725 13.419 1.00 46.44 100 ARG A CA 1
ATOM 777 C C . ARG A 1 100 ? 13.881 15.464 14.220 1.00 46.44 100 ARG A C 1
ATOM 779 O O . ARG A 1 100 ? 13.795 16.680 14.352 1.00 46.44 100 ARG A O 1
ATOM 786 N N . ASP A 1 101 ? 14.859 14.730 14.748 1.00 51.09 101 ASP A N 1
ATOM 787 C CA . ASP A 1 101 ? 15.877 15.220 15.675 1.00 51.09 101 ASP A CA 1
ATOM 788 C C . ASP A 1 101 ? 17.272 15.227 15.033 1.00 51.09 101 ASP A C 1
ATOM 790 O O . ASP A 1 101 ? 17.735 14.227 14.486 1.00 51.09 101 ASP A O 1
ATOM 794 N N . SER A 1 102 ? 17.969 16.357 15.128 1.00 52.66 102 SER A N 1
ATOM 795 C CA . SER A 1 102 ? 19.280 16.613 14.508 1.00 52.66 102 SER A CA 1
ATOM 796 C C . SER A 1 102 ? 20.446 15.800 15.092 1.00 52.66 102 SER A C 1
ATOM 798 O O . SER A 1 102 ? 21.583 15.968 14.660 1.00 52.66 102 SER A O 1
ATOM 800 N N . SER A 1 103 ? 20.188 14.948 16.086 1.00 51.62 103 SER A N 1
ATOM 801 C CA . SER A 1 103 ? 21.201 14.247 16.883 1.00 51.62 103 SER A CA 1
ATOM 802 C C . SER A 1 103 ? 21.403 12.779 16.503 1.00 51.62 103 SER A C 1
ATOM 804 O O . SER A 1 103 ? 22.355 12.158 16.973 1.00 51.62 103 SER A O 1
ATOM 806 N N . THR A 1 104 ? 20.536 12.203 15.663 1.00 52.16 104 THR A N 1
ATOM 807 C CA . THR A 1 104 ? 20.740 10.838 15.159 1.00 52.16 104 THR A CA 1
ATOM 808 C C . THR A 1 104 ? 21.362 10.935 13.777 1.00 52.16 104 THR A C 1
ATOM 810 O O . THR A 1 104 ? 20.656 11.100 12.784 1.00 52.16 104 THR A O 1
ATOM 813 N N . GLU A 1 105 ? 22.691 10.875 13.720 1.00 47.25 105 GLU A N 1
ATOM 814 C CA . GLU A 1 105 ? 23.426 10.789 12.461 1.00 47.25 105 GLU A CA 1
ATOM 815 C C . GLU A 1 105 ? 22.922 9.568 11.680 1.00 47.25 105 GLU A C 1
ATOM 817 O O . GLU A 1 105 ? 23.172 8.416 12.043 1.00 47.2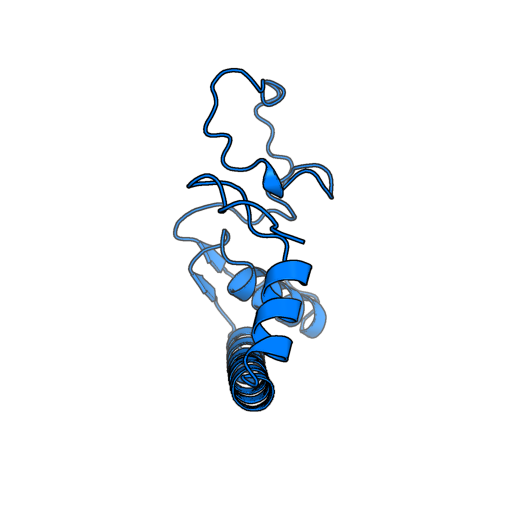5 105 GLU A O 1
ATOM 822 N N . ILE A 1 106 ? 22.172 9.819 10.604 1.00 53.28 106 ILE A N 1
ATOM 823 C CA . ILE A 1 106 ? 22.033 8.839 9.532 1.00 53.28 106 ILE A CA 1
ATOM 824 C C . ILE A 1 106 ? 23.466 8.621 9.037 1.00 53.28 106 ILE A C 1
ATOM 826 O O . ILE A 1 106 ? 24.135 9.618 8.753 1.00 53.28 106 ILE A O 1
ATOM 830 N N . PRO A 1 107 ? 23.978 7.378 8.978 1.00 49.56 107 PRO A N 1
ATOM 831 C CA . PRO A 1 107 ? 25.308 7.131 8.444 1.00 49.56 107 PRO A CA 1
ATOM 832 C C . PRO A 1 107 ? 25.452 7.872 7.109 1.00 49.56 107 PRO A C 1
ATOM 834 O O . PRO A 1 107 ? 24.685 7.612 6.188 1.00 49.56 107 PRO A O 1
ATOM 837 N N . ASN A 1 108 ? 26.402 8.811 7.027 1.00 49.00 108 ASN A N 1
ATOM 838 C CA . ASN A 1 108 ? 26.644 9.708 5.880 1.00 49.00 108 ASN A CA 1
ATOM 839 C C . ASN A 1 108 ? 27.046 8.983 4.579 1.00 49.00 108 ASN A C 1
ATOM 841 O O . ASN A 1 108 ? 27.442 9.615 3.597 1.00 49.00 108 ASN A O 1
ATOM 845 N N . ASP A 1 109 ? 26.944 7.657 4.541 1.00 52.72 109 ASP A N 1
ATOM 846 C CA . ASP A 1 109 ? 26.863 6.950 3.280 1.00 52.72 109 ASP A CA 1
ATOM 847 C C . ASP A 1 109 ? 25.504 7.305 2.674 1.00 52.72 109 ASP A C 1
ATOM 849 O O . ASP A 1 109 ? 24.489 6.683 2.973 1.00 52.72 109 ASP A O 1
ATOM 853 N N . ASN A 1 110 ? 25.493 8.322 1.806 1.00 45.50 110 ASN A N 1
ATOM 854 C CA . ASN A 1 110 ? 24.371 8.780 0.969 1.00 45.50 110 ASN A CA 1
ATOM 855 C C . ASN A 1 110 ? 23.832 7.700 0.005 1.00 45.50 110 ASN A C 1
ATOM 857 O O . ASN A 1 110 ? 2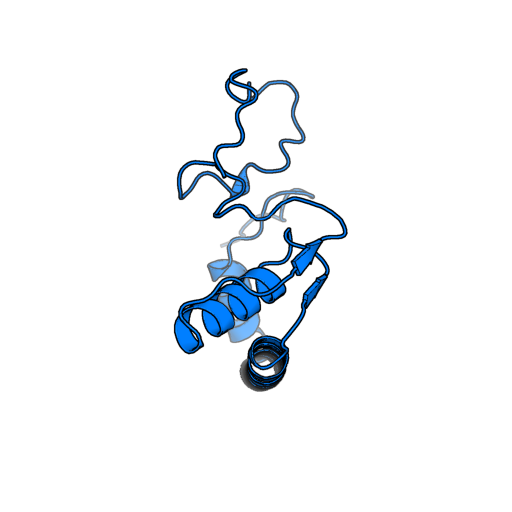3.318 7.989 -1.074 1.00 45.50 110 ASN A O 1
ATOM 861 N N . LYS A 1 111 ? 23.991 6.434 0.361 1.00 47.81 111 LYS A N 1
ATOM 862 C CA . LYS A 1 111 ? 23.541 5.263 -0.349 1.00 47.81 111 LYS A CA 1
ATOM 863 C C . LYS A 1 111 ? 22.359 4.726 0.438 1.00 47.81 111 LYS A C 1
ATOM 865 O O . LYS A 1 111 ? 22.493 3.855 1.293 1.00 47.81 111 LYS A O 1
ATOM 870 N N . PHE A 1 112 ? 21.183 5.264 0.136 1.00 49.25 112 PHE A N 1
ATOM 871 C CA . PHE A 1 112 ? 19.981 4.457 0.269 1.00 49.25 112 PHE A CA 1
ATOM 872 C C . PHE A 1 112 ? 20.192 3.257 -0.653 1.00 49.25 112 PHE A C 1
ATOM 874 O O . PHE A 1 112 ? 20.168 3.400 -1.873 1.00 49.25 112 PHE A O 1
ATOM 881 N N . TRP A 1 113 ? 20.527 2.107 -0.074 1.00 43.44 113 TRP A N 1
ATOM 882 C CA . TRP A 1 113 ? 20.654 0.863 -0.819 1.00 43.44 113 TRP A CA 1
ATOM 883 C C . TRP A 1 113 ? 19.242 0.314 -1.019 1.00 43.44 113 TRP A C 1
ATOM 885 O O . TRP A 1 113 ? 18.730 -0.449 -0.199 1.00 43.44 113 TRP A O 1
ATOM 895 N N . CYS A 1 114 ? 18.606 0.796 -2.080 1.00 54.66 114 CYS A N 1
ATOM 896 C CA . CYS A 1 114 ? 17.613 0.050 -2.831 1.00 54.66 114 CYS A CA 1
ATOM 897 C C . CYS A 1 114 ? 18.351 -0.484 -4.077 1.00 54.66 114 CYS A C 1
ATOM 899 O O . CYS A 1 114 ? 18.161 -1.670 -4.390 1.00 54.66 114 CYS A O 1
#

Radius of gyration: 17.71 Å; chains: 1; bounding box: 44×30×51 Å

Secondary structure (DSSP, 8-state):
-------TTPPPPHHHHHHHHHHTT-HHHHHHHHHHHHHHHHHHHT-SSEEE-TT-HHHHHHHHHHHHHHTS---EEESS----GGGGS-TT-GGG-S--STTS---S------

Organism: NCBI:txid72548